Protein AF-0000000065895071 (afdb_homodimer)

Secondary structure (DSSP, 8-state):
-PPEEEETTTTEEEEBPSS-SSSHHHHHHHHHH-BHHHHHHHHHHHHHHHHHHT--TTSHHHHHHHHHHHHHHHS-SS---S--------/-PPEEEETTTTEEEEBPSS-SSSHHHHHHHHHH-BHHHHHHHHHHHHHHHHHHT--TTSHHHHHHHHHHHHHHHS-SS--S--S------

Solvent-accessible surface area (backbone atoms only — not comparable to full-atom values): 10343 Å² total; per-residue (Å²): 128,86,52,71,16,64,10,42,50,75,71,40,79,32,52,27,43,93,56,52,81,27,82,63,70,64,13,47,48,44,33,58,30,33,15,39,67,59,50,54,52,43,51,55,50,50,53,48,51,36,61,77,66,61,51,48,84,86,16,66,70,48,42,51,52,50,51,53,52,48,53,60,69,50,46,31,63,76,66,78,85,83,90,72,79,77,67,78,82,128,127,86,51,71,16,62,9,42,50,75,72,40,79,32,53,27,42,94,56,54,79,27,83,63,71,64,14,46,48,43,35,60,30,32,16,39,65,60,52,52,51,45,52,54,49,50,51,48,51,36,61,76,65,62,49,49,84,86,17,66,68,46,43,51,53,50,52,53,52,48,53,62,68,49,50,32,64,78,72,80,84,88,75,85,78,71,68,73,80,125

Foldseek 3Di:
DFDWACFQQVRDIAGFDPAQPDDDDVSVCCRHHHHPVLVVVLVVVLVVVCVVVVADCVDPVSVVVSVVVSCVSRRNPVNPDPPPDPDDDD/DFDWACFQQVRDIAGFDPAQPDDDDVSVVCRHHHHPVLVVVLVVVLVVVCVVVVADCVDPVSVVVSVVVSCVSRRNPVNPDPPPDPDPPD

InterPro domains:
  IPR007457 Fe(II) trafficking protein YggX [MF_00686] (1-88)
  IPR007457 Fe(II) trafficking protein YggX [NF003817] (1-89)
  IPR007457 Fe(II) trafficking protein YggX [PF04362] (1-88)
  IPR007457 Fe(II) trafficking protein YggX [PIRSF029827] (1-89)
  IPR007457 Fe(II) trafficking protein YggX [PTHR36965] (1-89)
  IPR036766 Fe(II) trafficking protein YggX superfamily [G3DSA:1.10.3880.10] (1-90)
  IPR036766 Fe(II) trafficking protein YggX superfamily [SSF111148] (1-89)

Sequence (180 aa):
MSRTVNCRKFKQELEGLDFPPMPGAKGQDIFENVSKKAWQEWLSHQTMLINEKHLNMMDLTDRTYLNQQMDKFLSGEEYDQAEGYVAPEKMSRTVNCRKFKQELEGLDFPPMPGAKGQDIFENVSKKAWQEWLSHQTMLINEKHLNMMDLTDRTYLNQQMDKFLSGEEYDQAEGYVAPEK

Radius of gyration: 20.36 Å; Cα contacts (8 Å, |Δi|>4): 232; chains: 2; bounding box: 40×59×48 Å

Structure (mmCIF, N/CA/C/O backbone):
data_AF-0000000065895071-model_v1
#
loop_
_entity.id
_entity.type
_entity.pdbx_description
1 polymer 'Probable Fe(2+)-trafficking protein'
#
loop_
_atom_site.group_PDB
_atom_site.id
_atom_site.type_symbol
_atom_site.label_atom_id
_atom_site.label_alt_id
_atom_site.label_comp_id
_atom_site.label_asym_id
_atom_site.label_entity_id
_atom_site.label_seq_id
_atom_site.pdbx_PDB_ins_code
_atom_site.Cartn_x
_atom_site.Cartn_y
_atom_site.Cartn_z
_atom_site.occupancy
_atom_site.B_iso_or_equiv
_atom_site.auth_seq_id
_atom_site.auth_comp_id
_atom_site.auth_asym_id
_atom_site.auth_atom_id
_atom_site.pdbx_PDB_model_num
ATOM 1 N N . MET A 1 1 ? -3.027 -20.844 -25.062 1 61.88 1 MET A N 1
ATOM 2 C CA . MET A 1 1 ? -3.631 -21.562 -23.938 1 61.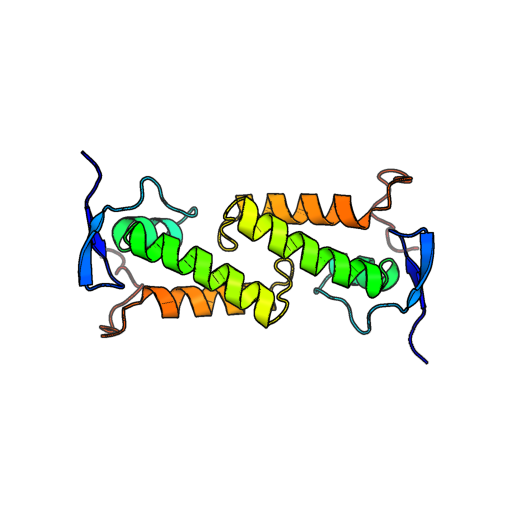88 1 MET A CA 1
ATOM 3 C C . MET A 1 1 ? -3.176 -20.984 -22.609 1 61.88 1 MET A C 1
ATOM 5 O O . MET A 1 1 ? -2.107 -20.375 -22.516 1 61.88 1 MET A O 1
ATOM 9 N N . SER A 1 2 ? -4.117 -20.609 -21.625 1 77.81 2 SER A N 1
ATOM 10 C CA . SER A 1 2 ? -3.672 -20.031 -20.375 1 77.81 2 SER A CA 1
ATOM 11 C C . SER A 1 2 ? -2.627 -20.906 -19.688 1 77.81 2 SER A C 1
ATOM 13 O O . SER A 1 2 ? -2.734 -22.141 -19.719 1 77.81 2 SER A O 1
ATOM 15 N N . ARG A 1 3 ? -1.576 -20.281 -19.344 1 92.44 3 ARG A N 1
ATOM 16 C CA . ARG A 1 3 ? -0.489 -20.984 -18.672 1 92.44 3 ARG A CA 1
ATOM 17 C C . ARG A 1 3 ? -0.929 -21.516 -17.312 1 92.44 3 ARG A C 1
ATOM 19 O O . ARG A 1 3 ? -1.668 -20.844 -16.594 1 92.44 3 ARG A O 1
ATOM 26 N N . THR A 1 4 ? -0.554 -22.875 -17.078 1 96.94 4 THR A N 1
ATOM 27 C CA . THR A 1 4 ? -0.854 -23.438 -15.766 1 96.94 4 THR A CA 1
ATOM 28 C C . THR A 1 4 ? 0.395 -23.469 -14.891 1 96.94 4 THR A C 1
ATOM 30 O O . THR A 1 4 ? 1.518 -23.453 -15.398 1 96.94 4 THR A O 1
ATOM 33 N N . VAL A 1 5 ? 0.113 -23.375 -13.594 1 97 5 VAL A N 1
ATOM 34 C CA . VAL A 1 5 ? 1.221 -23.422 -12.641 1 97 5 VAL A CA 1
ATOM 35 C C . VAL A 1 5 ? 0.859 -24.328 -11.469 1 97 5 VAL A C 1
ATOM 37 O O . VAL A 1 5 ? -0.318 -24.484 -11.133 1 97 5 VAL A O 1
ATOM 40 N N . ASN A 1 6 ? 1.911 -25.047 -11.016 1 96.5 6 ASN A N 1
ATOM 41 C CA . ASN A 1 6 ? 1.729 -25.688 -9.719 1 96.5 6 ASN A CA 1
ATOM 42 C C . ASN A 1 6 ? 1.706 -24.672 -8.578 1 96.5 6 ASN A C 1
ATOM 44 O O . ASN A 1 6 ? 2.758 -24.281 -8.07 1 96.5 6 ASN A O 1
ATOM 48 N N . CYS A 1 7 ? 0.584 -24.312 -8.109 1 97.31 7 CYS A N 1
ATOM 49 C CA . CYS A 1 7 ? 0.395 -23.219 -7.176 1 97.31 7 CYS A CA 1
ATOM 50 C C . CYS A 1 7 ? 0.91 -23.578 -5.789 1 97.31 7 CYS A C 1
ATOM 52 O O . CYS A 1 7 ? 0.417 -24.531 -5.168 1 97.31 7 CYS A O 1
ATOM 54 N N . ARG A 1 8 ? 1.751 -22.781 -5.371 1 95.06 8 ARG A N 1
ATOM 55 C CA . ARG A 1 8 ? 2.387 -23 -4.078 1 95.06 8 ARG A CA 1
ATOM 56 C C . ARG A 1 8 ? 1.361 -22.969 -2.951 1 95.06 8 ARG A C 1
ATOM 58 O O . ARG A 1 8 ? 1.418 -23.781 -2.027 1 95.06 8 ARG A O 1
ATOM 65 N N . LYS A 1 9 ? 0.451 -22.156 -3.018 1 95.56 9 LYS A N 1
ATOM 66 C CA . LYS A 1 9 ? -0.532 -21.953 -1.956 1 95.56 9 LYS A CA 1
ATOM 67 C C . LYS A 1 9 ? -1.495 -23.141 -1.874 1 95.56 9 LYS A C 1
ATOM 69 O O . LYS A 1 9 ? -1.815 -23.609 -0.781 1 95.56 9 LYS A O 1
ATOM 74 N N . PHE A 1 10 ? -1.899 -23.609 -2.961 1 96.19 10 PHE A N 1
ATOM 75 C CA . PHE A 1 10 ? -2.971 -24.594 -2.992 1 96.19 10 PHE A CA 1
ATOM 76 C C . PHE A 1 10 ? -2.416 -25.984 -3.297 1 96.19 10 PHE A C 1
ATOM 78 O O . PHE A 1 10 ? -3.137 -26.984 -3.199 1 96.19 10 PHE A O 1
ATOM 85 N N . LYS A 1 11 ? -1.214 -26.094 -3.736 1 94.75 11 LYS A N 1
ATOM 86 C CA . LYS A 1 11 ? -0.546 -27.344 -4.074 1 94.75 11 LYS A CA 1
ATOM 87 C C . LYS A 1 11 ? -1.306 -28.109 -5.164 1 94.75 11 LYS A C 1
ATOM 89 O O . LYS A 1 11 ? -1.495 -29.312 -5.074 1 94.75 11 LYS A O 1
ATOM 94 N N . GLN A 1 12 ? -1.746 -27.359 -6.082 1 95.31 12 GLN A N 1
ATOM 95 C CA . GLN A 1 12 ? -2.469 -27.891 -7.227 1 95.31 12 GLN A CA 1
ATOM 96 C C . GLN A 1 12 ? -2.158 -27.109 -8.492 1 95.31 12 GLN A C 1
ATOM 98 O O . GLN A 1 12 ? -1.773 -25.938 -8.422 1 95.31 12 GLN A O 1
ATOM 103 N N . GLU A 1 13 ? -2.354 -27.797 -9.641 1 97.06 13 GLU A N 1
ATOM 104 C CA . GLU A 1 13 ? -2.199 -27.109 -10.922 1 97.06 13 GLU A CA 1
A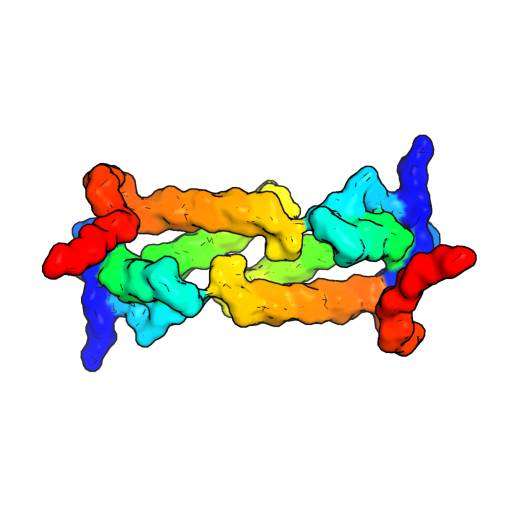TOM 105 C C . GLU A 1 13 ? -3.379 -26.188 -11.203 1 97.06 13 GLU A C 1
ATOM 107 O O . GLU A 1 13 ? -4.523 -26.641 -11.281 1 97.06 13 GLU A O 1
ATOM 112 N N . LEU A 1 14 ? -3.094 -24.969 -11.289 1 97.5 14 LEU A N 1
ATOM 113 C CA . LEU A 1 14 ? -4.113 -23.953 -11.531 1 97.5 14 LEU A CA 1
ATOM 114 C C . LEU A 1 14 ? -3.646 -22.953 -12.586 1 97.5 14 LEU A C 1
ATOM 116 O O . LEU A 1 14 ? -2.473 -22.953 -12.969 1 97.5 14 LEU A O 1
ATOM 120 N N . GLU A 1 15 ? -4.562 -22.219 -13.031 1 97.62 15 GLU A N 1
ATOM 121 C CA . GLU A 1 15 ? -4.215 -21.188 -14.008 1 97.62 15 GLU A CA 1
ATOM 122 C C . GLU A 1 15 ? -3.201 -20.203 -13.43 1 97.62 15 GLU A C 1
ATOM 124 O O . GLU A 1 15 ? -3.332 -19.766 -12.281 1 97.62 15 GLU A O 1
ATOM 129 N N . GLY A 1 16 ? -2.145 -19.953 -14.258 1 97.12 16 GLY A N 1
ATOM 130 C CA . GLY A 1 16 ? -1.117 -19 -13.836 1 97.12 16 GLY A CA 1
ATOM 131 C C . GLY A 1 16 ? -1.458 -17.562 -14.172 1 97.12 16 GLY A C 1
ATOM 132 O O . GLY A 1 16 ? -2.455 -17.297 -14.844 1 97.12 16 GLY A O 1
ATOM 133 N N . LEU A 1 17 ? -0.674 -16.672 -13.641 1 96.12 17 LEU A N 1
ATOM 134 C CA . LEU A 1 17 ? -0.799 -15.25 -13.961 1 96.12 17 LEU A CA 1
ATOM 135 C C . LEU A 1 17 ? -0.392 -14.977 -15.406 1 96.12 17 LEU A C 1
ATOM 137 O O . LEU A 1 17 ? 0.438 -15.695 -15.969 1 96.12 17 LEU A O 1
ATOM 141 N N . ASP A 1 18 ? -0.957 -13.961 -15.922 1 94.94 18 ASP A N 1
ATOM 142 C CA . ASP A 1 18 ? -0.632 -13.625 -17.312 1 94.94 18 ASP A CA 1
ATOM 143 C C . ASP A 1 18 ? 0.727 -12.938 -17.406 1 94.94 18 ASP A C 1
ATOM 145 O O . ASP A 1 18 ? 1.408 -13.039 -18.422 1 94.94 18 ASP A O 1
ATOM 149 N N . PHE A 1 19 ? 1.08 -12.234 -16.453 1 93.75 19 PHE A N 1
ATOM 150 C CA . PHE A 1 19 ? 2.354 -11.531 -16.344 1 93.75 19 PHE A CA 1
ATOM 151 C C . PHE A 1 19 ? 2.812 -11.453 -14.898 1 93.75 19 PHE A C 1
ATOM 153 O O . PHE A 1 19 ? 2.008 -11.609 -13.977 1 93.75 19 PHE A O 1
ATOM 160 N N . PRO A 1 20 ? 4.102 -11.305 -14.727 1 94.75 20 PRO A N 1
ATOM 161 C CA . PRO A 1 20 ? 4.555 -11.094 -13.352 1 94.75 20 PRO A CA 1
ATOM 162 C C . PRO A 1 20 ? 3.906 -9.875 -12.695 1 94.75 20 PRO A C 1
ATOM 164 O O . PRO A 1 20 ? 3.836 -8.805 -13.305 1 94.75 20 PRO A O 1
ATOM 167 N N . PRO A 1 21 ? 3.406 -10.062 -11.43 1 93.31 21 PRO A N 1
ATOM 168 C CA . PRO A 1 21 ? 2.678 -8.977 -10.781 1 93.31 21 PRO A CA 1
ATOM 169 C C . PRO A 1 21 ? 3.586 -7.812 -10.375 1 93.31 21 PRO A C 1
ATOM 171 O O . PRO A 1 21 ? 3.102 -6.719 -10.078 1 93.31 21 PRO A O 1
ATOM 174 N N . MET A 1 22 ? 4.867 -8.055 -10.266 1 90.75 22 MET A N 1
ATOM 175 C CA . MET A 1 22 ? 5.855 -7.012 -9.992 1 90.75 22 MET A CA 1
ATOM 176 C C . MET A 1 22 ? 7.172 -7.316 -10.711 1 90.75 22 MET A C 1
ATOM 178 O O . MET A 1 22 ? 7.441 -8.469 -11.055 1 90.75 22 MET A O 1
ATOM 182 N N . PRO A 1 23 ? 7.914 -6.27 -10.891 1 89.88 23 PRO A N 1
ATOM 183 C CA . PRO A 1 23 ? 9.211 -6.523 -11.523 1 89.88 23 PRO A CA 1
ATOM 184 C C . PRO A 1 23 ? 10.195 -7.223 -10.594 1 89.88 23 PRO A C 1
ATOM 186 O O . PRO A 1 23 ? 10.031 -7.18 -9.375 1 89.88 23 PRO A O 1
ATOM 189 N N . GLY A 1 24 ? 11.188 -7.941 -11.25 1 89 24 GLY A N 1
ATOM 190 C CA . GLY A 1 24 ? 12.273 -8.508 -10.469 1 89 24 GLY A CA 1
ATOM 191 C C . GLY A 1 24 ? 12.055 -9.969 -10.117 1 89 24 GLY A C 1
ATOM 192 O O . GLY A 1 24 ? 11.141 -10.609 -10.641 1 89 24 GLY A O 1
ATOM 193 N N . ALA A 1 25 ? 12.93 -10.43 -9.242 1 92.06 25 ALA A N 1
ATOM 194 C CA . ALA A 1 25 ? 12.969 -11.852 -8.891 1 92.06 25 ALA A CA 1
ATOM 195 C C . ALA A 1 25 ? 11.695 -12.266 -8.164 1 92.06 25 ALA A C 1
ATOM 197 O O . ALA A 1 25 ? 11.164 -13.359 -8.391 1 92.06 25 ALA A O 1
ATOM 198 N N . LYS A 1 26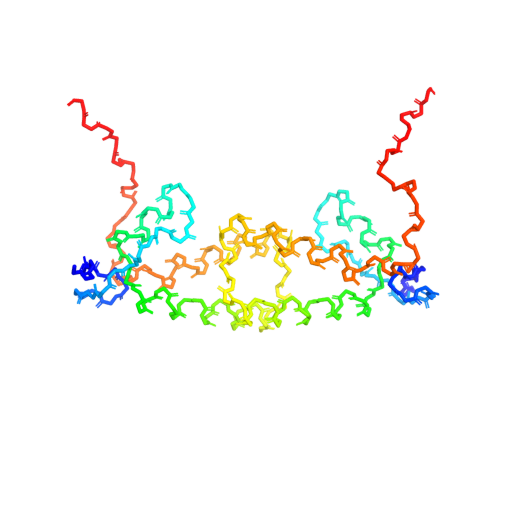 ? 11.234 -11.375 -7.367 1 91.38 26 LYS A N 1
ATOM 199 C CA . LYS A 1 26 ? 10.047 -11.695 -6.594 1 91.38 26 LYS A CA 1
ATOM 200 C C . LYS A 1 26 ? 8.82 -11.828 -7.492 1 91.38 26 LYS A C 1
ATOM 202 O O . LYS A 1 26 ? 8.039 -12.773 -7.359 1 91.38 26 LYS A O 1
ATOM 207 N N . GLY A 1 27 ? 8.641 -10.844 -8.367 1 94.81 27 GLY A N 1
ATOM 208 C CA . GLY A 1 27 ? 7.559 -10.93 -9.328 1 94.81 27 GLY A CA 1
ATOM 209 C C . GLY A 1 27 ? 7.617 -12.18 -10.188 1 94.81 27 GLY A C 1
ATOM 210 O O . GLY A 1 27 ? 6.586 -12.789 -10.477 1 94.81 27 GLY A O 1
ATOM 211 N N . GLN A 1 28 ? 8.797 -12.547 -10.57 1 95.12 28 GLN A N 1
ATOM 212 C CA . GLN A 1 28 ? 8.992 -13.758 -11.375 1 95.12 28 GLN A CA 1
ATOM 213 C C . GLN A 1 28 ? 8.633 -15.008 -10.578 1 95.12 28 GLN A C 1
ATOM 215 O O . GLN A 1 28 ? 8.016 -15.938 -11.109 1 95.12 28 GLN A O 1
ATOM 220 N N . ASP A 1 29 ? 9.008 -15.008 -9.359 1 95.38 29 ASP A N 1
ATOM 221 C CA . ASP A 1 29 ? 8.68 -16.125 -8.492 1 95.38 29 ASP A CA 1
ATOM 222 C C . ASP A 1 29 ? 7.168 -16.312 -8.367 1 95.38 29 ASP A C 1
ATOM 224 O O . ASP A 1 29 ? 6.66 -17.422 -8.469 1 95.38 29 ASP A O 1
ATOM 228 N N . ILE A 1 30 ? 6.543 -15.242 -8.172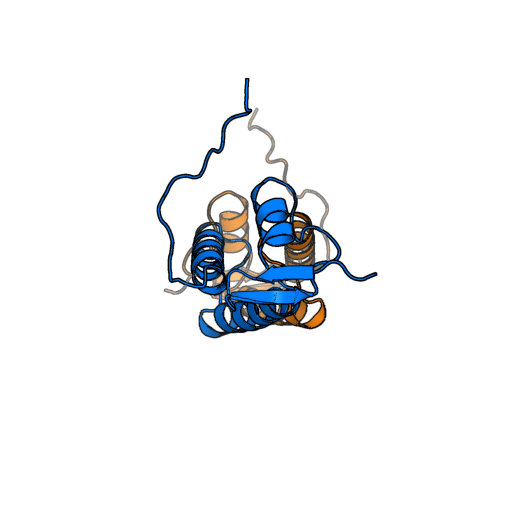 1 95.94 30 ILE A N 1
ATOM 229 C CA . ILE A 1 30 ? 5.09 -15.281 -8.047 1 95.94 30 ILE A CA 1
ATOM 230 C C . ILE A 1 30 ? 4.465 -15.742 -9.359 1 95.94 30 ILE A C 1
ATOM 232 O O . ILE A 1 30 ? 3.557 -16.578 -9.367 1 95.94 30 ILE A O 1
ATOM 236 N N . PHE A 1 31 ? 5.039 -15.281 -10.445 1 96.69 31 PHE A N 1
ATOM 237 C CA . PHE A 1 31 ? 4.562 -15.648 -11.773 1 96.69 31 PHE A CA 1
ATOM 238 C C . PHE A 1 31 ? 4.703 -17.141 -12.008 1 96.69 31 PHE A C 1
ATOM 240 O O . PHE A 1 31 ? 3.812 -17.781 -12.578 1 96.69 31 PHE A O 1
ATOM 247 N N . GLU A 1 32 ? 5.621 -17.734 -11.461 1 96.38 32 GLU A N 1
ATOM 248 C CA . GLU A 1 32 ? 5.961 -19.125 -11.75 1 96.38 32 GLU A CA 1
ATOM 249 C C . GLU A 1 32 ? 5.293 -20.062 -10.758 1 96.38 32 GLU A C 1
ATOM 251 O O . GLU A 1 32 ? 5.059 -21.234 -11.07 1 96.38 32 GLU A O 1
ATOM 256 N N . ASN A 1 33 ? 4.957 -19.516 -9.57 1 96.56 33 ASN A N 1
ATOM 257 C CA . ASN A 1 33 ? 4.613 -20.469 -8.516 1 96.56 33 ASN A CA 1
ATOM 258 C C . ASN A 1 33 ? 3.25 -20.156 -7.902 1 96.56 33 ASN A C 1
ATOM 260 O O . ASN A 1 33 ? 2.754 -20.906 -7.062 1 96.56 33 ASN A O 1
ATOM 264 N N . VAL A 1 34 ? 2.68 -19.094 -8.328 1 96.81 34 VAL A N 1
ATOM 265 C CA . VAL A 1 34 ? 1.418 -18.656 -7.734 1 96.81 34 VAL A CA 1
ATOM 266 C C . VAL A 1 34 ? 0.339 -18.578 -8.812 1 96.81 34 VAL A C 1
ATOM 268 O O . VAL A 1 34 ? 0.579 -18.047 -9.898 1 96.81 34 VAL A O 1
ATOM 271 N N . SER A 1 35 ? -0.762 -19.188 -8.484 1 97.88 35 SER A N 1
ATOM 272 C CA . SER A 1 35 ? -1.871 -19.188 -9.438 1 97.88 35 SER A CA 1
ATOM 273 C C . SER A 1 35 ? -2.604 -17.844 -9.43 1 97.88 35 SER A C 1
ATOM 275 O O . SER A 1 35 ? -2.482 -17.062 -8.477 1 97.88 35 SER A O 1
ATOM 277 N N . LYS A 1 36 ? -3.373 -17.641 -10.406 1 97.12 36 LYS A N 1
ATOM 278 C CA . LYS A 1 36 ? -4.246 -16.469 -10.5 1 97.12 36 LYS A CA 1
ATOM 279 C C . LYS A 1 36 ? -5.215 -16.406 -9.328 1 97.12 36 LYS A C 1
ATOM 281 O O . LYS A 1 36 ? -5.449 -15.336 -8.758 1 97.12 36 LYS A O 1
ATOM 286 N N . LYS A 1 37 ? -5.723 -17.516 -9.039 1 97.56 37 LYS A N 1
ATOM 287 C CA . LYS A 1 37 ? -6.66 -17.609 -7.918 1 97.56 37 LYS A CA 1
ATOM 288 C C . LYS A 1 37 ? -6 -17.172 -6.613 1 97.56 37 LYS A C 1
ATOM 290 O O . LYS A 1 37 ? -6.547 -16.344 -5.887 1 97.56 37 LYS A O 1
ATOM 295 N N . ALA A 1 38 ? -4.848 -17.703 -6.336 1 97.44 38 ALA A N 1
ATOM 296 C CA . ALA A 1 38 ? -4.125 -17.391 -5.105 1 97.44 38 ALA A CA 1
ATOM 297 C C . ALA A 1 38 ? -3.771 -15.898 -5.047 1 97.44 38 ALA A C 1
ATOM 299 O O . ALA A 1 38 ? -3.873 -15.273 -3.99 1 97.44 38 ALA A O 1
ATOM 300 N N . TRP A 1 39 ? -3.361 -15.383 -6.156 1 97.19 39 TRP A N 1
ATOM 301 C CA . TRP A 1 39 ? -2.973 -13.984 -6.215 1 97.19 39 TRP A CA 1
ATOM 302 C C . TRP A 1 39 ? -4.172 -13.078 -5.961 1 97.19 39 TRP A C 1
ATOM 304 O O . TRP A 1 39 ? -4.074 -12.094 -5.215 1 97.19 39 TRP A O 1
ATOM 314 N N . GLN A 1 40 ? -5.285 -13.398 -6.535 1 96.31 40 GLN A N 1
ATOM 315 C CA . GLN A 1 40 ? -6.5 -12.617 -6.336 1 96.31 40 GLN A CA 1
ATOM 316 C C . GLN A 1 40 ? -6.957 -12.664 -4.879 1 96.31 40 GLN A C 1
ATOM 318 O O . GLN A 1 40 ? -7.41 -11.664 -4.328 1 96.31 40 GLN A O 1
ATOM 323 N N . GLU A 1 41 ? -6.84 -13.805 -4.344 1 97 41 GLU A N 1
ATOM 324 C CA . GLU A 1 41 ? -7.184 -13.945 -2.934 1 97 41 GLU A CA 1
ATOM 325 C C . GLU A 1 41 ? -6.258 -13.109 -2.055 1 97 41 GLU A C 1
ATOM 327 O O . GLU A 1 41 ? -6.691 -12.531 -1.055 1 97 41 GLU A O 1
ATOM 332 N N . TRP A 1 42 ? -5.043 -13.078 -2.428 1 97.06 42 TRP A N 1
ATOM 333 C CA . TRP A 1 42 ? -4.098 -12.242 -1.692 1 97.06 42 TRP A CA 1
ATOM 334 C C . TRP A 1 42 ? -4.488 -10.773 -1.775 1 97.06 42 TRP A C 1
ATOM 336 O O . TRP A 1 42 ? -4.496 -10.07 -0.764 1 97.06 42 TRP A O 1
ATOM 346 N N . LEU A 1 43 ? -4.801 -10.273 -2.99 1 96.31 43 LEU A N 1
ATOM 347 C CA . LEU A 1 43 ? -5.16 -8.875 -3.152 1 96.31 43 LEU A CA 1
ATOM 348 C C . LEU A 1 43 ? -6.352 -8.508 -2.271 1 96.31 43 LEU A C 1
ATOM 350 O O . LEU A 1 43 ? -6.379 -7.441 -1.662 1 96.31 43 LEU A O 1
ATOM 354 N N . SER A 1 44 ? -7.293 -9.359 -2.191 1 96.19 44 SER A N 1
ATOM 355 C CA . SER A 1 44 ? -8.445 -9.148 -1.321 1 96.19 44 SER A CA 1
ATOM 356 C C . SER A 1 44 ? -8.031 -9.125 0.147 1 96.19 44 SER A C 1
ATOM 358 O O . SER A 1 44 ? -8.477 -8.266 0.911 1 96.19 44 SER A O 1
ATOM 360 N N . HIS A 1 45 ? -7.152 -10.07 0.502 1 97 45 HIS A N 1
ATOM 361 C CA . HIS A 1 45 ? -6.656 -10.156 1.87 1 97 45 HIS A CA 1
ATOM 362 C C . HIS A 1 45 ? -5.844 -8.922 2.242 1 97 45 HIS A C 1
ATOM 364 O O . HIS A 1 45 ? -5.965 -8.406 3.355 1 97 45 HIS A O 1
ATOM 370 N N . GLN A 1 46 ? -5.02 -8.5 1.294 1 96.88 46 GLN A N 1
ATOM 371 C CA . GLN A 1 46 ? -4.238 -7.277 1.46 1 96.88 46 GLN A CA 1
ATOM 372 C C . GLN A 1 46 ? -5.129 -6.094 1.821 1 96.88 46 GLN A C 1
ATOM 374 O O . GLN A 1 46 ? -4.844 -5.363 2.771 1 96.88 46 GLN A O 1
ATOM 379 N N . THR A 1 47 ? -6.27 -5.859 1.111 1 96.19 47 THR A N 1
ATOM 380 C CA . THR A 1 47 ? -7.207 -4.766 1.345 1 96.19 47 THR A CA 1
ATOM 381 C C . THR A 1 47 ? -7.793 -4.844 2.752 1 96.19 47 THR A C 1
ATOM 383 O O . THR A 1 47 ? -7.926 -3.826 3.432 1 96.19 47 THR A O 1
ATOM 386 N N . MET A 1 48 ? -8.062 -6.039 3.096 1 96 48 MET A N 1
ATOM 387 C CA . MET A 1 48 ? -8.594 -6.23 4.445 1 96 48 MET A CA 1
ATOM 388 C C . MET A 1 48 ? -7.566 -5.809 5.492 1 96 48 MET A C 1
ATOM 390 O O . MET A 1 48 ? -7.898 -5.098 6.441 1 96 48 MET A O 1
ATOM 394 N N . LEU A 1 49 ? -6.324 -6.191 5.383 1 97.56 49 LEU A N 1
ATOM 395 C CA . LEU A 1 49 ? -5.262 -5.844 6.32 1 97.56 49 LEU A CA 1
ATOM 396 C C . LEU A 1 49 ? -5.07 -4.332 6.387 1 97.56 49 LEU A C 1
ATOM 398 O O . LEU A 1 49 ? -4.902 -3.77 7.469 1 97.56 49 LEU A O 1
ATOM 402 N N . ILE A 1 50 ? -5.074 -3.7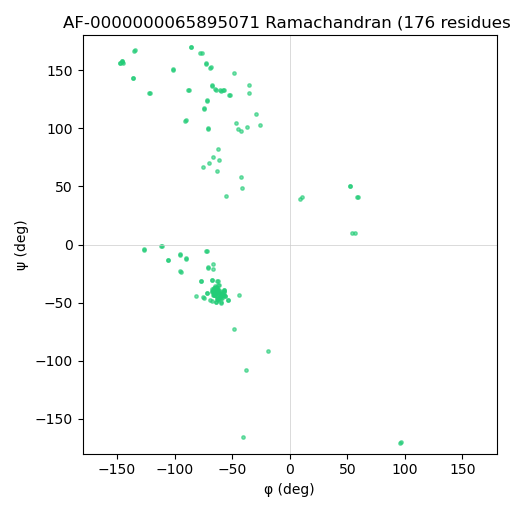15 5.227 1 96.75 50 ILE A N 1
ATOM 403 C CA . ILE A 1 50 ? -4.852 -2.277 5.121 1 96.75 50 ILE A CA 1
ATOM 404 C C . ILE A 1 50 ? -5.969 -1.527 5.844 1 96.75 50 ILE A C 1
ATOM 406 O O . ILE A 1 50 ? -5.711 -0.566 6.574 1 96.75 50 ILE A O 1
ATOM 410 N N . ASN A 1 51 ? -7.207 -2.012 5.723 1 93.25 51 ASN A N 1
ATOM 411 C CA . ASN A 1 51 ? -8.367 -1.386 6.352 1 93.25 51 ASN A CA 1
ATOM 412 C C . ASN A 1 51 ? -8.398 -1.66 7.852 1 93.25 51 ASN A C 1
ATOM 414 O O . ASN A 1 51 ? -8.547 -0.735 8.656 1 93.25 51 ASN A O 1
ATOM 418 N N . GLU A 1 52 ? -8.172 -2.846 8.234 1 94.75 52 GLU A N 1
ATOM 419 C CA . GLU A 1 52 ? -8.273 -3.258 9.625 1 94.75 52 GLU A CA 1
ATOM 420 C C . GLU A 1 52 ? -7.18 -2.611 10.477 1 94.75 52 GLU A C 1
ATOM 422 O O . GLU A 1 52 ? -7.41 -2.252 11.633 1 94.75 52 GLU A O 1
ATOM 427 N N . LYS A 1 53 ? -6.07 -2.338 9.961 1 95.12 53 LYS A N 1
ATOM 428 C CA . LYS A 1 53 ? -4.934 -1.808 10.711 1 95.12 53 LYS A CA 1
ATOM 429 C C . LYS A 1 53 ? -4.645 -0.362 10.32 1 95.12 53 LYS A C 1
ATOM 431 O O . LYS A 1 53 ? -3.721 0.258 10.852 1 95.12 53 LYS A O 1
ATOM 436 N N . HIS A 1 54 ? -5.41 0.152 9.391 1 91.31 54 HIS A N 1
ATOM 437 C CA . HIS A 1 54 ? -5.246 1.503 8.867 1 91.31 54 HIS A CA 1
ATOM 438 C C . HIS A 1 54 ? -3.811 1.745 8.414 1 91.31 54 HIS A C 1
ATOM 440 O O . HIS A 1 54 ? -3.195 2.746 8.789 1 91.31 54 HIS A O 1
ATOM 446 N N . LEU A 1 55 ? -3.346 0.843 7.633 1 95.69 55 LEU A N 1
ATOM 447 C CA . LEU A 1 55 ? -1.959 0.913 7.184 1 95.69 55 LEU A CA 1
ATOM 448 C C . LEU A 1 55 ? -1.745 2.111 6.266 1 95.69 55 LEU A C 1
ATOM 450 O O . LEU A 1 55 ? -2.605 2.43 5.441 1 95.69 55 LEU A O 1
ATOM 454 N N . ASN A 1 56 ? -0.616 2.77 6.535 1 94.12 56 ASN A N 1
ATOM 455 C CA . ASN A 1 56 ? -0.122 3.805 5.633 1 94.12 56 ASN A CA 1
ATOM 456 C C . ASN A 1 56 ? 0.818 3.227 4.578 1 94.12 56 ASN A C 1
ATOM 458 O O . ASN A 1 56 ? 1.961 2.879 4.883 1 94.12 56 ASN A O 1
ATOM 462 N N . MET A 1 57 ? 0.339 3.139 3.342 1 95 57 MET A N 1
ATOM 463 C CA . MET A 1 57 ? 1.084 2.463 2.285 1 95 57 MET A CA 1
ATOM 464 C C . MET A 1 57 ? 2.283 3.297 1.845 1 95 57 MET A C 1
ATOM 466 O O . MET A 1 57 ? 3.137 2.818 1.096 1 95 57 MET A O 1
ATOM 470 N N . MET A 1 58 ? 2.447 4.539 2.355 1 90.44 58 MET A N 1
ATOM 471 C CA . MET A 1 58 ? 3.623 5.363 2.09 1 90.44 58 MET A CA 1
ATOM 472 C C . MET A 1 58 ? 4.703 5.121 3.139 1 90.44 58 MET A C 1
ATOM 474 O O . MET A 1 58 ? 5.848 5.547 2.965 1 90.44 58 MET A O 1
ATOM 478 N N . ASP A 1 59 ? 4.328 4.477 4.16 1 91.94 59 ASP A N 1
ATOM 479 C CA . ASP A 1 59 ? 5.238 4.188 5.266 1 91.94 59 ASP A CA 1
ATOM 480 C C . ASP A 1 59 ? 5.996 2.885 5.023 1 91.94 59 ASP A C 1
ATOM 482 O O . ASP A 1 59 ? 5.395 1.858 4.703 1 91.94 59 ASP A O 1
ATOM 486 N N . LEU A 1 60 ? 7.273 2.957 5.234 1 90.19 60 LEU A N 1
ATOM 487 C CA . LEU A 1 60 ? 8.141 1.812 4.973 1 90.19 60 LEU A CA 1
ATOM 488 C C . LEU A 1 60 ? 7.824 0.666 5.93 1 90.19 60 LEU A C 1
ATOM 490 O O . LEU A 1 60 ? 7.852 -0.502 5.535 1 90.19 60 LEU A O 1
ATOM 494 N N . THR A 1 61 ? 7.621 0.945 7.164 1 93.56 61 THR A N 1
ATOM 495 C CA . THR A 1 61 ? 7.324 -0.08 8.164 1 93.56 61 THR A CA 1
ATOM 496 C C . THR A 1 61 ? 6.055 -0.841 7.793 1 93.56 61 THR A C 1
ATOM 498 O O . THR A 1 61 ? 6.027 -2.072 7.84 1 93.56 61 THR A O 1
ATOM 501 N N . ASP A 1 62 ? 5.039 -0.13 7.422 1 95.56 62 ASP A N 1
ATOM 502 C CA . ASP A 1 62 ? 3.773 -0.745 7.027 1 95.56 62 ASP A CA 1
ATOM 503 C C . ASP A 1 62 ? 3.945 -1.592 5.77 1 95.56 62 ASP A C 1
ATOM 505 O O . ASP A 1 62 ? 3.383 -2.686 5.668 1 95.56 62 ASP A O 1
ATOM 509 N N . ARG A 1 63 ? 4.77 -1.13 4.867 1 94.5 63 ARG A N 1
ATOM 510 C CA . ARG A 1 63 ? 5.023 -1.881 3.643 1 94.5 63 ARG A CA 1
ATOM 511 C C . ARG A 1 63 ? 5.777 -3.172 3.938 1 94.5 63 ARG A C 1
ATOM 513 O O . ARG A 1 63 ? 5.504 -4.211 3.33 1 94.5 63 ARG A O 1
ATOM 520 N N . THR A 1 64 ? 6.734 -3.062 4.84 1 95.56 64 THR A N 1
ATOM 521 C CA . THR A 1 64 ? 7.477 -4.246 5.25 1 95.56 64 THR A CA 1
ATOM 522 C C . THR A 1 64 ? 6.551 -5.277 5.891 1 95.56 64 THR A C 1
ATOM 524 O O . THR A 1 64 ? 6.625 -6.465 5.574 1 95.56 64 THR A O 1
ATOM 527 N N . TYR A 1 65 ? 5.699 -4.773 6.77 1 97.19 65 TYR A N 1
ATOM 528 C CA . TYR A 1 65 ? 4.703 -5.633 7.395 1 97.19 65 TYR A CA 1
ATOM 529 C C . TYR A 1 65 ? 3.846 -6.328 6.344 1 97.19 65 TYR A C 1
ATOM 531 O O . TYR A 1 65 ? 3.66 -7.547 6.391 1 97.19 65 TYR A O 1
ATOM 539 N N . LEU A 1 66 ? 3.404 -5.574 5.316 1 96.88 66 LEU A N 1
ATOM 540 C CA . LEU A 1 66 ? 2.537 -6.113 4.277 1 96.88 66 LEU A CA 1
ATOM 541 C C . LEU A 1 66 ? 3.275 -7.156 3.439 1 96.88 66 LEU A C 1
ATOM 543 O O . LEU A 1 66 ? 2.699 -8.18 3.064 1 96.88 66 LEU A O 1
ATOM 547 N N . ASN A 1 67 ? 4.504 -6.922 3.162 1 95.06 67 ASN A N 1
ATOM 548 C CA . ASN A 1 67 ? 5.324 -7.879 2.426 1 95.06 67 ASN A CA 1
ATOM 549 C C . ASN A 1 67 ? 5.449 -9.203 3.172 1 95.06 67 ASN A C 1
ATOM 551 O O . ASN A 1 67 ? 5.348 -10.273 2.568 1 95.06 67 ASN A O 1
ATOM 555 N N . GLN A 1 68 ? 5.637 -9.109 4.461 1 96.25 68 GLN A N 1
ATOM 556 C CA . GLN A 1 68 ? 5.742 -10.312 5.281 1 96.25 68 GLN A CA 1
ATOM 557 C C . GLN A 1 68 ? 4.43 -11.094 5.285 1 96.25 68 GLN A C 1
ATOM 559 O O . GLN A 1 68 ? 4.434 -12.328 5.219 1 96.25 68 GLN A O 1
ATOM 564 N N . GLN A 1 69 ? 3.352 -10.344 5.418 1 96.94 69 GLN A N 1
ATOM 565 C CA . GLN A 1 69 ? 2.041 -10.984 5.379 1 96.94 69 GLN A CA 1
ATOM 566 C C . GLN A 1 69 ? 1.799 -11.664 4.035 1 96.94 69 GLN A C 1
ATOM 568 O O . GLN A 1 69 ? 1.229 -12.758 3.982 1 96.94 69 GLN A O 1
ATOM 573 N N . MET A 1 70 ? 2.283 -11.109 2.916 1 96.56 70 MET A N 1
ATOM 574 C CA . MET A 1 70 ? 2.137 -11.688 1.585 1 96.56 70 MET A CA 1
ATOM 575 C C . MET A 1 70 ? 2.875 -13.023 1.489 1 96.56 70 MET A C 1
ATOM 577 O O . MET A 1 70 ? 2.316 -14.016 1.018 1 96.56 70 MET A O 1
ATOM 581 N N . ASP A 1 71 ? 4.121 -13 1.923 1 94.56 71 ASP A N 1
ATOM 582 C CA . ASP A 1 71 ? 4.941 -14.211 1.877 1 94.56 71 ASP A CA 1
ATOM 583 C C . ASP A 1 71 ? 4.285 -15.352 2.65 1 94.56 71 ASP A C 1
ATOM 585 O O . ASP A 1 71 ? 4.246 -16.484 2.176 1 94.56 71 ASP A O 1
ATOM 589 N N . LYS A 1 72 ? 3.777 -14.992 3.797 1 94.94 72 LYS A N 1
ATOM 590 C CA . LYS A 1 72 ? 3.117 -16 4.621 1 94.94 72 LYS A CA 1
ATOM 591 C C . LYS A 1 72 ? 1.844 -16.5 3.951 1 94.94 72 LYS A C 1
ATOM 593 O O . LYS A 1 72 ? 1.597 -17.719 3.91 1 94.94 72 LYS A O 1
ATOM 598 N N . PHE A 1 73 ? 1.053 -15.648 3.406 1 96.94 73 PHE A N 1
ATOM 599 C CA . PHE A 1 73 ? -0.235 -15.969 2.801 1 96.94 73 PHE A CA 1
ATOM 600 C C . PHE A 1 73 ? -0.052 -16.875 1.593 1 96.94 73 PHE A C 1
ATOM 602 O O . PHE A 1 73 ? -0.833 -17.812 1.387 1 96.94 73 PHE A O 1
ATOM 609 N N . LEU A 1 74 ? 1.052 -16.656 0.766 1 96.38 74 LEU A N 1
ATOM 610 C CA . LEU A 1 74 ? 1.239 -17.359 -0.499 1 96.38 74 LEU A CA 1
ATOM 611 C C . LEU A 1 74 ? 2.127 -18.578 -0.313 1 96.38 74 LEU A C 1
ATOM 613 O O . LEU A 1 74 ? 2.346 -19.344 -1.259 1 96.38 74 LEU A O 1
ATOM 617 N N . SER A 1 75 ? 2.723 -18.766 0.792 1 91.69 75 SER A N 1
ATOM 618 C CA . SER A 1 75 ? 3.713 -19.812 1.023 1 91.69 75 SER A CA 1
ATOM 619 C C . SER A 1 75 ? 3.082 -21.203 0.95 1 91.69 75 SER A C 1
ATOM 621 O O . SER A 1 75 ? 3.752 -22.172 0.609 1 91.69 75 SER A O 1
ATOM 623 N N . GLY A 1 76 ? 1.883 -21.391 1.03 1 80.5 76 GLY A N 1
ATOM 624 C CA . GLY A 1 76 ? 1.321 -22.734 1.149 1 80.5 76 GLY A CA 1
ATOM 625 C C . GLY A 1 76 ? 1.915 -23.531 2.297 1 80.5 76 GLY A C 1
ATOM 626 O O . GLY A 1 76 ? 1.669 -24.734 2.418 1 80.5 76 GLY A O 1
ATOM 627 N N . GLU A 1 77 ? 2.574 -23.141 3.09 1 64.19 77 GLU A N 1
ATOM 628 C CA . GLU A 1 77 ? 3.33 -23.734 4.188 1 64.19 77 GLU A CA 1
ATOM 629 C C . GLU A 1 77 ? 3.336 -25.266 4.09 1 64.19 77 GLU A C 1
ATOM 631 O O . GLU A 1 77 ? 2.277 -25.891 4.094 1 64.19 77 GLU A O 1
ATOM 636 N N . GLU A 1 78 ? 3.402 -26.375 3.346 1 47.62 78 GLU A N 1
ATOM 637 C CA . GLU A 1 78 ? 4.445 -27.203 3.938 1 47.62 78 GLU A CA 1
ATOM 638 C C . GLU A 1 78 ? 5.809 -26.516 3.859 1 47.62 78 GLU A C 1
ATOM 640 O O . GLU A 1 78 ? 6.305 -26.25 2.766 1 47.62 78 GLU A O 1
ATOM 645 N N . TYR A 1 79 ? 6.383 -25.312 4.41 1 45.72 79 TYR A N 1
ATOM 646 C CA . TYR A 1 79 ? 7.426 -24.5 3.801 1 45.72 79 TYR A CA 1
ATOM 647 C C . TYR A 1 79 ? 8.523 -25.375 3.201 1 45.72 79 TYR A C 1
ATOM 649 O O . TYR A 1 79 ? 9.289 -26 3.932 1 45.72 79 TYR A O 1
ATOM 657 N N . ASP A 1 80 ? 8.695 -26.312 2.334 1 38.31 80 ASP A N 1
ATOM 658 C CA . ASP A 1 80 ? 10.086 -26.703 2.139 1 38.31 80 ASP A CA 1
ATOM 659 C C . ASP A 1 80 ? 11.023 -25.5 2.248 1 38.31 80 ASP A C 1
ATOM 661 O O . ASP A 1 80 ? 10.625 -24.375 1.945 1 38.31 80 ASP A O 1
ATOM 665 N N . GLN A 1 81 ? 12.375 -25.609 3.043 1 36.19 81 GLN A N 1
ATOM 666 C CA . GLN A 1 81 ? 13.344 -24.734 3.68 1 36.19 81 GLN A CA 1
ATOM 667 C C . GLN A 1 81 ? 13.586 -23.484 2.84 1 36.19 81 GLN A C 1
ATOM 669 O O . GLN A 1 81 ? 13.227 -23.438 1.66 1 36.19 81 GLN A O 1
ATOM 674 N N . ALA A 1 82 ? 14.875 -22.562 3.197 1 37.47 82 ALA A N 1
ATOM 675 C CA . ALA A 1 82 ? 15.859 -21.5 3.006 1 37.47 82 ALA A CA 1
ATOM 676 C C . ALA A 1 82 ? 16.359 -21.469 1.564 1 37.47 82 ALA A C 1
ATOM 678 O O . ALA A 1 82 ? 17.141 -20.594 1.195 1 37.47 82 ALA A O 1
ATOM 679 N N . GLU A 1 83 ? 16.719 -22.703 0.805 1 38.31 83 GLU A N 1
ATOM 680 C CA . GLU A 1 83 ? 17.703 -22.438 -0.233 1 38.31 83 GLU A CA 1
ATOM 681 C C . GLU A 1 83 ? 17.141 -21.547 -1.328 1 38.31 83 GLU A C 1
ATOM 683 O O . GLU A 1 83 ? 16.203 -21.938 -2.031 1 38.31 83 GLU A O 1
ATOM 688 N N . GLY A 1 84 ? 16.938 -20.25 -1.231 1 39.97 84 GLY A N 1
ATOM 689 C CA . GLY A 1 84 ? 16.906 -19.078 -2.094 1 39.97 84 GLY A CA 1
ATOM 690 C C . GLY A 1 84 ? 17.609 -19.297 -3.42 1 39.97 84 GLY A C 1
ATOM 691 O O . GLY A 1 84 ? 17.031 -19.078 -4.484 1 39.97 84 GLY A O 1
ATOM 692 N N . TYR A 1 85 ? 18.969 -18.938 -3.441 1 41.22 85 TYR A N 1
ATOM 693 C CA . TYR A 1 85 ? 19.812 -18.516 -4.547 1 41.22 85 TYR A CA 1
ATOM 694 C C . TYR A 1 85 ? 20.094 -19.688 -5.496 1 41.22 85 TYR A C 1
ATOM 696 O O . TYR A 1 85 ? 20.781 -20.641 -5.129 1 41.22 85 TYR A O 1
ATOM 704 N N . VAL A 1 86 ? 19.328 -20.078 -6.098 1 39.03 86 VAL A N 1
ATOM 705 C CA . VAL A 1 86 ? 19.797 -20.984 -7.137 1 39.03 86 VAL A CA 1
ATOM 706 C C . VAL A 1 86 ? 20.719 -20.234 -8.102 1 39.03 86 VAL A C 1
ATOM 708 O O . VAL A 1 86 ? 20.281 -19.328 -8.797 1 39.03 86 VAL A O 1
ATOM 711 N N . ALA A 1 87 ? 22.109 -20.062 -7.734 1 37.31 87 ALA A N 1
ATOM 712 C CA . ALA A 1 87 ? 23.156 -19.5 -8.586 1 37.31 87 ALA A CA 1
ATOM 713 C C . ALA A 1 87 ? 23.125 -20.141 -9.977 1 37.31 87 ALA A C 1
ATOM 715 O O . ALA A 1 87 ? 22.75 -21.297 -10.133 1 37.31 87 ALA A O 1
ATOM 716 N N . PRO A 1 88 ? 23.484 -19.328 -10.867 1 40 88 PRO A N 1
ATOM 717 C CA . PRO A 1 88 ? 23.656 -19.719 -12.273 1 40 88 PRO A CA 1
ATOM 718 C C . PRO A 1 88 ? 24.453 -21.016 -12.445 1 40 88 PRO A C 1
ATOM 720 O O . PRO A 1 88 ? 25.281 -21.344 -11.594 1 40 88 PRO A O 1
ATOM 723 N N . GLU A 1 89 ? 23.797 -22.141 -12.758 1 33.75 89 GLU A N 1
ATOM 724 C CA . GLU A 1 89 ? 24.578 -23.219 -13.336 1 33.75 89 GLU A CA 1
ATOM 725 C C . GLU A 1 89 ? 25.766 -22.672 -14.125 1 33.75 89 GLU A C 1
ATOM 727 O O . GLU A 1 89 ? 25.609 -21.734 -14.93 1 33.75 89 GLU A O 1
ATOM 732 N N . LYS A 1 90 ? 27.047 -22.891 -13.664 1 32.84 90 LYS A N 1
ATOM 733 C CA . LYS A 1 90 ? 28.234 -22.797 -14.523 1 32.84 90 LYS A CA 1
ATOM 734 C C . LYS A 1 90 ? 28.016 -23.562 -15.828 1 32.84 90 LYS A C 1
ATOM 736 O O . LYS A 1 90 ? 27.406 -24.625 -15.844 1 32.84 90 LYS A O 1
ATOM 741 N N . MET B 1 1 ? -0.8 19.922 25.375 1 61.62 1 MET B N 1
ATOM 742 C CA . MET B 1 1 ? -1.889 20.406 24.547 1 61.62 1 MET B CA 1
ATOM 743 C C . MET B 1 1 ? -1.741 19.922 23.109 1 61.62 1 MET B C 1
ATOM 745 O O . MET B 1 1 ? -0.634 19.609 22.672 1 61.62 1 MET B O 1
ATOM 749 N N . SER B 1 2 ? -2.805 19.25 22.469 1 77.81 2 SER B N 1
ATOM 750 C CA . SER B 1 2 ? -2.643 18.75 21.094 1 77.81 2 SER B CA 1
ATOM 751 C C . SER B 1 2 ? -2.143 19.859 20.172 1 77.81 2 SER B C 1
ATOM 753 O O . SER B 1 2 ? -2.564 21 20.281 1 77.81 2 SER B O 1
ATOM 755 N N . ARG B 1 3 ? -1.119 19.531 19.484 1 92.56 3 ARG B N 1
ATOM 756 C CA . ARG B 1 3 ? -0.532 20.484 18.547 1 92.56 3 ARG B CA 1
ATOM 757 C C . ARG B 1 3 ? -1.499 20.797 17.406 1 92.56 3 ARG B C 1
ATOM 759 O O . ARG B 1 3 ? -2.201 19.906 16.922 1 92.56 3 ARG B O 1
ATOM 766 N N . THR B 1 4 ? -1.616 22.203 17.109 1 97 4 THR B N 1
ATOM 767 C CA . THR B 1 4 ? -2.451 22.609 15.984 1 97 4 THR B CA 1
ATOM 768 C C . THR B 1 4 ? -1.592 22.938 14.766 1 97 4 THR B C 1
ATOM 770 O O . THR B 1 4 ? -0.407 23.25 14.906 1 97 4 THR B O 1
ATOM 773 N N . VAL B 1 5 ? -2.223 22.703 13.625 1 97 5 VAL B N 1
ATOM 774 C CA . VAL B 1 5 ? -1.521 23.016 12.391 1 97 5 VAL B CA 1
ATOM 775 C C . VAL B 1 5 ? -2.465 23.734 11.422 1 97 5 VAL B C 1
ATOM 777 O O . VAL B 1 5 ? -3.682 23.531 11.477 1 97 5 VAL B O 1
ATOM 780 N N . ASN B 1 6 ? -1.854 24.703 10.695 1 96.5 6 ASN B N 1
ATOM 781 C CA . ASN B 1 6 ? -2.602 25.203 9.547 1 96.5 6 ASN B CA 1
ATOM 782 C C . ASN B 1 6 ? -2.684 24.172 8.43 1 96.5 6 ASN B C 1
ATOM 784 O O . ASN B 1 6 ? -1.773 24.062 7.605 1 96.5 6 ASN B O 1
ATOM 788 N N . CYS B 1 7 ? -3.754 23.484 8.312 1 97.31 7 CYS B N 1
ATOM 789 C CA . CYS B 1 7 ? -3.904 22.344 7.434 1 97.31 7 CYS B CA 1
ATOM 790 C C . CYS B 1 7 ? -3.963 22.766 5.973 1 97.31 7 CYS B C 1
ATOM 792 O O . CYS B 1 7 ? -4.863 23.516 5.582 1 97.31 7 CYS B O 1
ATOM 794 N N . ARG B 1 8 ? -3.098 22.203 5.289 1 95.06 8 ARG B N 1
ATOM 795 C CA . ARG B 1 8 ? -2.982 22.547 3.873 1 95.06 8 ARG B CA 1
ATOM 796 C C . ARG B 1 8 ? -4.254 22.172 3.115 1 95.06 8 ARG B C 1
ATOM 798 O O . ARG B 1 8 ? -4.715 22.938 2.258 1 95.06 8 ARG B O 1
ATOM 805 N N . LYS B 1 9 ? -4.832 21.156 3.422 1 95.5 9 LYS B N 1
ATOM 806 C CA . LYS B 1 9 ? -5.996 20.641 2.709 1 95.5 9 LYS B CA 1
ATOM 807 C C . LYS B 1 9 ? -7.227 21.5 2.98 1 95.5 9 LYS B C 1
ATOM 809 O O . LYS B 1 9 ? -7.988 21.812 2.061 1 95.5 9 LYS B O 1
ATOM 814 N N . PHE B 1 10 ? -7.387 21.891 4.168 1 96.12 10 PHE B N 1
ATOM 815 C CA . PHE B 1 10 ? -8.625 22.547 4.574 1 96.12 10 PHE B CA 1
ATOM 816 C C . PHE B 1 10 ? -8.414 24.031 4.754 1 96.12 10 PHE B C 1
ATOM 818 O O . PHE B 1 10 ? -9.383 24.797 4.93 1 96.12 10 PHE B O 1
ATOM 825 N N . LYS B 1 11 ? -7.227 24.5 4.797 1 94.69 11 LYS B N 1
ATOM 826 C CA . LYS B 1 11 ? -6.867 25.906 4.965 1 94.69 11 LYS B CA 1
ATOM 827 C C . LYS B 1 11 ? -7.43 26.469 6.266 1 94.69 11 LYS B C 1
ATOM 829 O O . LYS B 1 11 ? -7.961 27.578 6.293 1 94.69 11 LYS B O 1
ATOM 834 N N . GLN B 1 12 ? -7.336 25.672 7.25 1 95.31 12 GLN B N 1
ATOM 835 C CA . GLN B 1 12 ? -7.793 26.047 8.586 1 95.31 12 GLN B CA 1
ATOM 836 C C . GLN B 1 12 ? -6.902 25.422 9.664 1 95.31 12 GLN B C 1
ATOM 838 O O . GLN B 1 12 ? -6.25 24.406 9.43 1 95.31 12 GLN B O 1
ATOM 843 N N . GLU B 1 13 ? -6.926 26.078 10.836 1 97.06 13 GLU B N 1
ATOM 844 C CA . GLU B 1 13 ? -6.203 25.531 11.984 1 97.06 13 GLU B CA 1
ATOM 845 C C . GLU B 1 13 ? -6.93 24.328 12.57 1 97.06 13 GLU B C 1
ATOM 847 O O . GLU B 1 13 ? -8.07 24.438 13.016 1 97.06 13 GLU B O 1
ATOM 852 N N . LEU B 1 14 ? -6.293 23.234 12.5 1 97.5 14 LEU B N 1
ATOM 853 C CA . LEU B 1 14 ? -6.863 21.984 13 1 97.5 14 LEU B CA 1
ATOM 854 C C . LEU B 1 14 ? -5.84 21.219 13.82 1 97.5 14 LEU B C 1
ATOM 856 O O . LEU B 1 14 ? -4.652 21.547 13.82 1 97.5 14 LEU B O 1
ATOM 860 N N . GLU B 1 15 ? -6.34 20.266 14.477 1 97.62 15 GLU B N 1
ATOM 861 C CA . GLU B 1 15 ? -5.438 19.422 15.258 1 97.62 15 GLU B CA 1
ATOM 862 C C . GLU B 1 15 ? -4.414 18.734 14.359 1 97.62 15 GLU B C 1
ATOM 864 O O . GLU B 1 15 ? -4.762 18.234 13.289 1 97.62 15 GLU B O 1
ATOM 869 N N . GLY B 1 16 ? -3.133 18.812 14.805 1 97.12 16 GLY B N 1
ATOM 870 C CA . GLY B 1 16 ? -2.062 18.188 14.055 1 97.12 16 GLY B CA 1
ATOM 871 C C . GLY B 1 16 ? -1.871 16.719 14.406 1 97.12 16 GLY B C 1
ATOM 872 O O . GLY B 1 16 ? -2.498 16.219 15.344 1 97.12 16 GLY B O 1
ATOM 873 N N . LEU B 1 17 ? -1.063 16.062 13.625 1 96.19 17 LEU B N 1
ATOM 874 C CA . LEU B 1 17 ? -0.684 14.672 13.898 1 96.19 17 LEU B CA 1
ATOM 875 C C . LEU B 1 17 ? 0.203 14.594 15.141 1 96.19 17 LEU B C 1
ATOM 877 O O . LEU B 1 17 ? 0.929 15.539 15.453 1 96.19 17 LEU B O 1
ATOM 881 N N . ASP B 1 18 ? 0.12 13.477 15.766 1 94.94 18 ASP B N 1
ATOM 882 C CA . ASP B 1 18 ? 0.928 13.305 16.969 1 94.94 18 ASP B CA 1
ATOM 883 C C . ASP B 1 18 ? 2.387 13.023 16.609 1 94.94 18 ASP B C 1
ATOM 885 O O . ASP B 1 18 ? 3.291 13.344 17.391 1 94.94 18 ASP B O 1
ATOM 889 N N . PHE B 1 19 ? 2.619 12.406 15.562 1 93.81 19 PHE B N 1
ATOM 890 C CA . PHE B 1 19 ? 3.943 12.086 15.039 1 93.81 19 PHE B CA 1
ATOM 891 C C . PHE B 1 19 ? 3.939 12.078 13.516 1 93.81 19 PHE B C 1
ATOM 893 O O . PHE B 1 19 ? 2.883 11.961 12.891 1 93.81 19 PHE B O 1
ATOM 900 N N . PRO B 1 20 ? 5.105 12.281 12.961 1 94.75 20 PRO B N 1
ATOM 901 C CA . PRO B 1 20 ? 5.16 12.148 11.508 1 94.75 20 PRO B CA 1
ATOM 902 C C . PRO B 1 20 ? 4.707 10.773 11.023 1 94.75 20 PRO B C 1
ATOM 904 O O . PRO B 1 20 ? 5.129 9.75 11.57 1 94.75 20 PRO B O 1
ATOM 907 N N . PRO B 1 21 ? 3.809 10.75 9.977 1 93.25 21 PRO B N 1
ATOM 908 C CA . PRO B 1 21 ? 3.252 9.469 9.531 1 93.25 21 PRO B CA 1
ATOM 909 C C . PRO B 1 21 ? 4.281 8.602 8.812 1 93.25 21 PRO B C 1
ATOM 911 O O . PRO B 1 21 ? 4.055 7.398 8.633 1 93.25 21 PRO B O 1
ATOM 914 N N . MET B 1 22 ? 5.352 9.188 8.328 1 90.62 22 MET B N 1
ATOM 915 C CA . MET B 1 22 ? 6.457 8.453 7.719 1 90.62 22 MET B CA 1
ATOM 916 C C . MET B 1 22 ? 7.789 9.141 8.008 1 90.62 22 MET B C 1
ATOM 918 O O . MET B 1 22 ? 7.82 10.336 8.312 1 90.62 22 MET B O 1
ATOM 922 N N . PRO B 1 23 ? 8.805 8.359 7.906 1 89.69 23 PRO B N 1
ATOM 923 C CA . PRO B 1 23 ? 10.102 8.992 8.125 1 89.69 23 PRO B CA 1
ATOM 924 C C . PRO B 1 23 ? 10.523 9.906 6.969 1 89.69 23 PRO B C 1
ATOM 926 O O . PRO B 1 23 ? 10.008 9.766 5.855 1 89.69 23 PRO B O 1
ATOM 929 N N . GLY B 1 24 ? 11.422 10.883 7.332 1 89 24 GLY B N 1
ATOM 930 C CA . GLY B 1 24 ? 12.016 11.703 6.285 1 89 24 GLY B CA 1
ATOM 931 C C . GLY B 1 24 ? 11.297 13.023 6.082 1 89 24 GLY B C 1
ATOM 932 O O . GLY B 1 24 ? 10.445 13.406 6.887 1 89 24 GLY B O 1
ATOM 933 N N . ALA B 1 25 ? 11.719 13.672 5.004 1 91.94 25 ALA B N 1
ATOM 934 C CA . ALA B 1 25 ? 11.25 15.031 4.723 1 91.94 25 ALA B CA 1
ATOM 935 C C . ALA B 1 25 ? 9.75 15.039 4.434 1 91.94 25 ALA B C 1
ATOM 937 O O . ALA B 1 25 ? 9.031 15.953 4.859 1 91.94 25 ALA B O 1
ATOM 938 N N . LYS B 1 26 ? 9.328 14.008 3.793 1 91.31 26 LYS B N 1
ATOM 939 C CA . LYS B 1 26 ? 7.914 13.953 3.434 1 91.31 26 LYS B CA 1
ATOM 940 C C . LYS B 1 26 ? 7.039 13.781 4.672 1 91.31 26 LYS B C 1
ATOM 942 O O . LYS B 1 26 ? 6.023 14.461 4.82 1 91.31 26 LYS B O 1
ATOM 947 N N . GLY B 1 27 ? 7.43 12.828 5.504 1 94.75 27 GLY B N 1
ATOM 948 C CA . GLY B 1 27 ? 6.711 12.656 6.758 1 94.75 27 GLY B CA 1
ATOM 949 C C . GLY B 1 27 ? 6.68 13.906 7.605 1 94.75 27 GLY B C 1
ATOM 950 O O . GLY B 1 27 ? 5.66 14.219 8.227 1 94.75 27 GLY B O 1
ATOM 951 N N . GLN B 1 28 ? 7.777 14.625 7.629 1 95.06 28 GLN B N 1
ATOM 952 C CA . GLN B 1 28 ? 7.859 15.867 8.383 1 95.06 28 GLN B CA 1
ATOM 953 C C . GLN B 1 28 ? 6.941 16.938 7.789 1 95.06 28 GLN B C 1
ATOM 955 O O . GLN B 1 28 ? 6.289 17.672 8.523 1 95.06 28 GLN B O 1
ATOM 960 N N . ASP B 1 29 ? 6.914 16.969 6.516 1 95.25 29 ASP B N 1
ATOM 961 C CA . ASP B 1 29 ? 6.035 17.922 5.84 1 95.25 29 ASP B CA 1
ATOM 962 C C . ASP B 1 29 ? 4.57 17.672 6.195 1 95.25 29 ASP B C 1
ATOM 964 O O . ASP B 1 29 ? 3.828 18.594 6.496 1 95.25 29 ASP B O 1
ATOM 968 N N . ILE B 1 30 ? 4.227 16.453 6.164 1 95.88 30 ILE B N 1
ATOM 969 C CA . ILE B 1 30 ? 2.854 16.094 6.484 1 95.88 30 ILE B CA 1
ATOM 970 C C . ILE B 1 30 ? 2.564 16.406 7.949 1 95.88 30 ILE B C 1
ATOM 972 O O . ILE B 1 30 ? 1.507 16.953 8.273 1 95.88 30 ILE B O 1
ATOM 976 N N . PHE B 1 31 ? 3.553 16.172 8.789 1 96.62 31 PHE B N 1
ATOM 977 C CA . PHE B 1 31 ? 3.424 16.453 10.211 1 96.62 31 PHE B CA 1
ATOM 978 C C . PHE B 1 31 ? 3.205 17.938 10.461 1 96.62 31 PHE B C 1
ATOM 980 O O . PHE B 1 31 ? 2.396 18.328 11.305 1 96.62 31 PHE B O 1
ATOM 987 N N . GLU B 1 32 ? 3.711 18.734 9.68 1 96.31 32 GLU B N 1
ATOM 988 C CA . GLU B 1 32 ? 3.719 20.172 9.914 1 96.31 32 GLU B CA 1
ATOM 989 C C . GLU B 1 32 ? 2.543 20.859 9.211 1 96.31 32 GLU B C 1
ATOM 991 O O . GLU B 1 32 ? 2.098 21.922 9.633 1 96.31 32 GLU B O 1
ATOM 996 N N . ASN B 1 33 ? 2.025 20.172 8.156 1 96.56 33 ASN B N 1
ATOM 997 C CA . ASN B 1 33 ? 1.122 20.938 7.309 1 96.56 33 ASN B CA 1
ATOM 998 C C . ASN B 1 33 ? -0.217 20.219 7.129 1 96.56 33 ASN B C 1
ATOM 1000 O O . ASN B 1 33 ? -1.134 20.766 6.508 1 96.56 33 ASN B O 1
ATOM 1004 N N . VAL B 1 34 ? -0.323 19.062 7.668 1 96.88 34 VAL B N 1
ATOM 1005 C CA . VAL B 1 34 ? -1.533 18.281 7.461 1 96.88 34 VAL B CA 1
ATOM 1006 C C . VAL B 1 34 ? -2.164 17.938 8.812 1 96.88 34 VAL B C 1
ATOM 1008 O O . VAL B 1 34 ? -1.467 17.547 9.75 1 96.88 34 VAL B O 1
ATOM 1011 N N . SER B 1 35 ? -3.426 18.219 8.867 1 97.88 35 SER B N 1
ATOM 1012 C CA . SER B 1 35 ? -4.145 17.938 10.109 1 97.88 35 SER B CA 1
ATOM 1013 C C . SER B 1 35 ? -4.438 16.453 10.273 1 97.88 35 SER B C 1
ATOM 1015 O O . SER B 1 35 ? -4.402 15.703 9.297 1 97.88 35 SER B O 1
ATOM 1017 N N . LYS B 1 36 ? -4.773 16.078 11.43 1 97.12 36 LYS B N 1
ATOM 101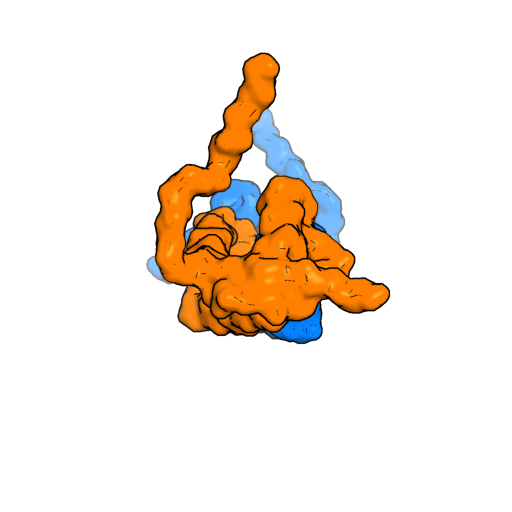8 C CA . LYS B 1 36 ? -5.211 14.727 11.734 1 97.12 36 LYS B CA 1
ATOM 1019 C C . LYS B 1 36 ? -6.438 14.344 10.914 1 97.12 36 LYS B C 1
ATOM 1021 O O . LYS B 1 36 ? -6.52 13.227 10.398 1 97.12 36 LYS B O 1
ATOM 1026 N N . LYS B 1 37 ? -7.301 15.258 10.836 1 97.56 37 LYS B N 1
ATOM 1027 C CA . LYS B 1 37 ? -8.516 15.031 10.07 1 97.56 37 LYS B CA 1
ATOM 1028 C C . LYS B 1 37 ? -8.195 14.727 8.609 1 97.56 37 LYS B C 1
ATOM 1030 O O . LYS B 1 37 ? -8.688 13.75 8.047 1 97.56 37 LYS B O 1
ATOM 1035 N N . ALA B 1 38 ? -7.383 15.555 8.016 1 97.38 38 ALA B N 1
ATOM 1036 C CA . ALA B 1 38 ? -7.02 15.391 6.605 1 97.38 38 ALA B CA 1
ATOM 1037 C C . ALA B 1 38 ? -6.297 14.07 6.375 1 97.38 38 ALA B C 1
ATOM 1039 O O . ALA B 1 38 ? -6.543 13.391 5.375 1 97.38 38 ALA B O 1
ATOM 1040 N N . TRP B 1 39 ? -5.441 13.742 7.273 1 97.19 39 TRP B N 1
ATOM 1041 C CA . TRP B 1 39 ? -4.676 12.508 7.148 1 97.19 39 TRP B CA 1
ATOM 1042 C C . TRP B 1 39 ? -5.59 11.289 7.234 1 97.19 39 TRP B C 1
ATOM 1044 O O . TRP B 1 39 ? -5.457 10.344 6.449 1 97.19 39 TRP B O 1
ATOM 1054 N N . GLN B 1 40 ? -6.516 11.305 8.141 1 96.25 40 GLN B N 1
ATOM 1055 C CA . GLN B 1 40 ? -7.461 10.203 8.281 1 96.25 40 GLN B CA 1
ATOM 1056 C C . GLN B 1 40 ? -8.336 10.062 7.043 1 96.25 40 GLN B C 1
ATOM 1058 O O . GLN B 1 40 ? -8.641 8.953 6.613 1 96.25 40 GLN B O 1
ATOM 1063 N N . GLU B 1 41 ? -8.711 11.18 6.551 1 97 41 GLU B N 1
ATOM 1064 C CA . GLU B 1 41 ? -9.5 11.148 5.32 1 97 41 GLU B CA 1
ATOM 1065 C C . GLU B 1 41 ? -8.688 10.57 4.164 1 97 41 GLU B C 1
ATOM 1067 O O . GLU B 1 41 ? -9.234 9.852 3.322 1 97 41 GLU B O 1
ATOM 1072 N N . TRP B 1 42 ? -7.469 10.891 4.148 1 97 42 TRP B N 1
ATOM 1073 C CA . TRP B 1 42 ? -6.602 10.328 3.121 1 97 42 TRP B CA 1
ATOM 1074 C C . TRP B 1 42 ? -6.52 8.805 3.254 1 97 42 TRP B C 1
ATOM 1076 O O . TRP B 1 42 ? -6.641 8.086 2.264 1 97 42 TRP B O 1
ATOM 1086 N N . LEU B 1 43 ? -6.297 8.297 4.488 1 96.38 43 LEU B N 1
ATOM 1087 C CA . LEU B 1 43 ? -6.184 6.855 4.688 1 96.38 43 LEU B CA 1
ATOM 1088 C C . LEU B 1 43 ? -7.438 6.137 4.199 1 96.38 43 LEU B C 1
ATOM 1090 O O . LEU B 1 43 ? -7.348 5.074 3.58 1 96.38 43 LEU B O 1
ATOM 1094 N N . SER B 1 44 ? -8.555 6.691 4.441 1 96.12 44 SER B N 1
ATOM 1095 C CA . SER B 1 44 ? -9.805 6.125 3.957 1 96.12 44 SER B CA 1
ATOM 1096 C C . SER B 1 44 ? -9.875 6.156 2.434 1 96.12 44 SER B C 1
ATOM 1098 O O . SER B 1 44 ? -10.273 5.172 1.806 1 96.12 44 SER B O 1
ATOM 1100 N N . HIS B 1 45 ? -9.438 7.289 1.863 1 97 45 HIS B N 1
ATOM 1101 C CA . HIS B 1 45 ? -9.43 7.449 0.414 1 97 45 HIS B CA 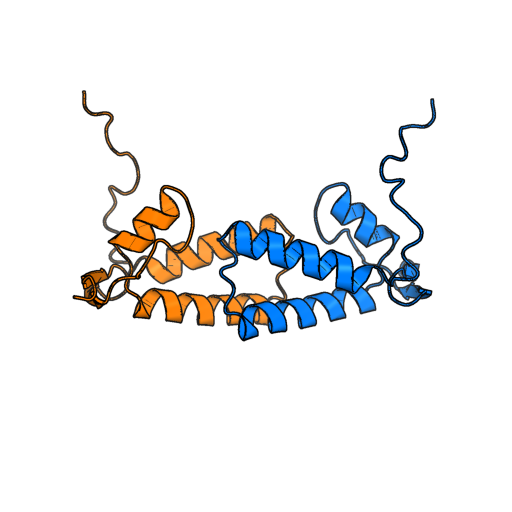1
ATOM 1102 C C . HIS B 1 45 ? -8.453 6.477 -0.24 1 97 45 HIS B C 1
ATOM 1104 O O . HIS B 1 45 ? -8.75 5.898 -1.288 1 97 45 HIS B O 1
ATOM 1110 N N . GLN B 1 46 ? -7.301 6.336 0.393 1 96.88 46 GLN B N 1
ATOM 1111 C CA . GLN B 1 46 ? -6.297 5.379 -0.056 1 96.88 46 GLN B CA 1
ATOM 1112 C C . GLN B 1 46 ? -6.887 3.977 -0.181 1 96.88 46 GLN B C 1
ATOM 1114 O O . GLN B 1 46 ? -6.715 3.312 -1.205 1 96.88 46 GLN B O 1
ATOM 1119 N N . THR B 1 47 ? -7.652 3.463 0.833 1 96.25 47 THR B N 1
ATOM 1120 C CA . THR B 1 47 ? -8.273 2.145 0.848 1 96.25 47 THR B CA 1
ATOM 1121 C C . THR B 1 47 ? -9.258 1.999 -0.311 1 96.25 47 THR B C 1
ATOM 1123 O O . THR B 1 47 ? -9.305 0.955 -0.964 1 96.25 47 THR B O 1
ATOM 1126 N N . MET B 1 48 ? -9.945 3.062 -0.503 1 96.06 48 MET B N 1
ATOM 1127 C CA . MET B 1 48 ? -10.891 3.043 -1.618 1 96.06 48 MET B CA 1
ATOM 1128 C C . MET B 1 48 ? -10.156 2.875 -2.945 1 96.06 48 MET B C 1
ATOM 1130 O O . MET B 1 48 ? -10.555 2.057 -3.777 1 96.06 48 MET B O 1
ATOM 1134 N N . LEU B 1 49 ? -9.102 3.594 -3.205 1 97.56 49 LEU B N 1
ATOM 1135 C CA . LEU B 1 49 ? -8.32 3.508 -4.438 1 97.56 49 LEU B CA 1
ATOM 1136 C C . LEU B 1 49 ? -7.75 2.107 -4.621 1 97.56 49 LEU B C 1
ATOM 1138 O O . LEU B 1 49 ? -7.773 1.564 -5.73 1 97.56 49 LEU B O 1
ATOM 1142 N N . ILE B 1 50 ? -7.227 1.563 -3.547 1 96.81 50 ILE B N 1
ATOM 1143 C CA . ILE B 1 50 ? -6.594 0.249 -3.582 1 96.81 50 ILE B CA 1
ATOM 1144 C C . ILE B 1 50 ? -7.629 -0.811 -3.959 1 96.81 50 ILE B C 1
ATOM 1146 O O . ILE B 1 50 ? -7.352 -1.694 -4.773 1 96.81 50 ILE B O 1
ATOM 1150 N N . ASN B 1 51 ? -8.844 -0.677 -3.443 1 93.31 51 ASN B N 1
ATOM 1151 C CA . ASN B 1 51 ? -9.922 -1.626 -3.719 1 93.31 51 ASN B CA 1
ATOM 1152 C C . ASN B 1 51 ? -10.484 -1.438 -5.125 1 93.31 51 ASN B C 1
ATOM 1154 O O . ASN B 1 51 ? -10.609 -2.402 -5.883 1 93.31 51 ASN B O 1
ATOM 1158 N N . GLU B 1 52 ? -10.727 -0.244 -5.504 1 94.88 52 GLU B N 1
ATOM 1159 C CA . GLU B 1 52 ? -11.359 0.064 -6.785 1 94.88 52 GLU B CA 1
ATOM 1160 C C . GLU B 1 52 ? -10.445 -0.294 -7.949 1 94.88 52 GLU B C 1
ATOM 1162 O O . GLU B 1 52 ? -10.906 -0.75 -9 1 94.88 52 GLU B O 1
ATOM 1167 N N . LYS B 1 53 ? -9.203 -0.236 -7.82 1 95.06 53 LYS B N 1
ATOM 1168 C CA . LYS B 1 53 ? -8.258 -0.464 -8.906 1 95.06 53 LYS B CA 1
ATOM 1169 C C . LYS B 1 53 ? -7.473 -1.755 -8.688 1 95.06 53 LYS B C 1
ATOM 1171 O O . LYS B 1 53 ? -6.625 -2.119 -9.5 1 95.06 53 LYS B O 1
ATOM 1176 N N . HIS B 1 54 ? -7.742 -2.422 -7.59 1 91.31 54 HIS B N 1
ATOM 1177 C CA . HIS B 1 54 ? -7.059 -3.652 -7.203 1 91.31 54 HIS B CA 1
ATOM 1178 C C . HIS B 1 54 ? -5.547 -3.471 -7.223 1 91.31 54 HIS B C 1
ATOM 1180 O O . HIS B 1 54 ? -4.828 -4.277 -7.812 1 91.31 54 HIS B O 1
ATOM 1186 N N . LEU B 1 55 ? -5.137 -2.438 -6.582 1 95.62 55 LEU B N 1
ATOM 1187 C CA . LEU B 1 55 ? -3.715 -2.104 -6.578 1 95.62 55 LEU B CA 1
ATOM 1188 C C . LEU B 1 55 ? -2.91 -3.154 -5.82 1 95.62 55 LEU B C 1
ATOM 1190 O O . LEU B 1 55 ? -3.357 -3.66 -4.785 1 95.62 55 LEU B O 1
ATOM 1194 N N . ASN B 1 56 ? -1.769 -3.482 -6.445 1 94.12 56 ASN B N 1
ATOM 1195 C CA . ASN B 1 56 ? -0.759 -4.297 -5.777 1 94.12 56 ASN B CA 1
ATOM 1196 C C . ASN B 1 56 ? 0.257 -3.434 -5.035 1 94.12 56 ASN B C 1
ATOM 1198 O O . ASN B 1 56 ? 1.107 -2.795 -5.66 1 94.12 56 ASN B O 1
ATOM 1202 N N . MET B 1 57 ? 0.164 -3.418 -3.701 1 95 57 MET B N 1
ATOM 1203 C CA . MET B 1 57 ? 0.976 -2.512 -2.893 1 95 57 MET B CA 1
ATOM 1204 C C . MET B 1 57 ? 2.436 -2.957 -2.877 1 95 57 MET B C 1
ATOM 1206 O O . MET B 1 57 ? 3.307 -2.225 -2.406 1 95 57 MET B O 1
ATOM 1210 N N . MET B 1 58 ? 2.77 -4.129 -3.463 1 90.56 58 MET B N 1
ATOM 1211 C CA . MET B 1 58 ? 4.152 -4.582 -3.605 1 90.56 58 MET B CA 1
ATOM 1212 C C . MET B 1 58 ? 4.75 -4.102 -4.922 1 90.56 58 MET B C 1
ATOM 1214 O O . MET B 1 58 ? 5.961 -4.191 -5.129 1 90.56 58 MET B O 1
ATOM 1218 N N . ASP B 1 59 ? 3.918 -3.623 -5.742 1 91.94 59 ASP B N 1
ATOM 1219 C CA . ASP B 1 59 ? 4.328 -3.148 -7.059 1 91.94 59 ASP B CA 1
ATOM 1220 C C . ASP B 1 59 ? 4.734 -1.677 -7.012 1 91.94 59 ASP B C 1
ATOM 1222 O O . ASP B 1 59 ? 3.998 -0.841 -6.48 1 91.94 59 ASP B O 1
ATOM 1226 N N . LEU B 1 60 ? 5.855 -1.402 -7.605 1 90.19 60 LEU B N 1
ATOM 1227 C CA . LEU B 1 60 ? 6.402 -0.05 -7.57 1 90.19 60 LEU B CA 1
ATOM 1228 C C . LEU B 1 60 ? 5.508 0.918 -8.336 1 90.19 60 LEU B C 1
ATOM 1230 O O . LEU B 1 60 ? 5.328 2.066 -7.926 1 90.19 60 LEU B O 1
ATOM 1234 N N . THR B 1 61 ? 5.035 0.541 -9.469 1 93.56 61 THR B N 1
ATOM 1235 C CA . THR B 1 61 ? 4.176 1.395 -10.281 1 93.56 61 THR B CA 1
ATOM 1236 C C . THR B 1 61 ? 2.918 1.79 -9.508 1 93.56 61 THR B C 1
ATOM 1238 O O . THR B 1 61 ? 2.537 2.961 -9.492 1 93.56 61 THR B O 1
ATOM 1241 N N . ASP B 1 62 ? 2.305 0.837 -8.875 1 95.56 62 ASP B N 1
ATOM 1242 C CA . ASP B 1 62 ? 1.103 1.096 -8.086 1 95.56 62 ASP B CA 1
ATOM 1243 C C . ASP B 1 62 ? 1.407 2.012 -6.906 1 95.56 62 ASP B C 1
ATOM 1245 O O . ASP B 1 62 ? 0.623 2.906 -6.59 1 95.56 62 ASP B O 1
ATOM 1249 N N . ARG B 1 63 ? 2.564 1.835 -6.32 1 94.56 63 ARG B N 1
ATOM 1250 C CA . ARG B 1 63 ? 2.961 2.682 -5.203 1 94.56 63 ARG B CA 1
ATOM 1251 C C . ARG B 1 63 ? 3.201 4.117 -5.66 1 94.56 63 ARG B C 1
ATOM 1253 O O . ARG B 1 63 ? 2.85 5.066 -4.953 1 94.56 63 ARG B O 1
ATOM 1260 N N . THR B 1 64 ? 3.816 4.242 -6.82 1 95.62 64 THR B N 1
ATOM 1261 C CA . THR B 1 64 ? 4.039 5.566 -7.387 1 95.62 64 THR B CA 1
ATOM 1262 C C . THR B 1 64 ? 2.713 6.27 -7.664 1 95.62 64 THR B C 1
ATOM 1264 O O . THR B 1 64 ? 2.549 7.445 -7.336 1 95.62 64 THR B O 1
ATOM 1267 N N . TYR B 1 65 ? 1.808 5.52 -8.266 1 97.19 65 TYR B N 1
ATOM 1268 C CA . TYR B 1 65 ? 0.469 6.039 -8.516 1 97.19 65 TYR B CA 1
ATOM 1269 C C . TYR B 1 65 ? -0.184 6.512 -7.227 1 97.19 65 TYR B C 1
ATOM 1271 O O . TYR B 1 65 ? -0.704 7.629 -7.156 1 97.19 65 TYR B O 1
ATOM 1279 N N . LEU B 1 66 ? -0.054 5.703 -6.133 1 96.88 66 LEU B N 1
ATOM 1280 C CA . LEU B 1 66 ? -0.679 6.027 -4.852 1 96.88 66 LEU B CA 1
ATOM 1281 C C . LEU B 1 66 ? -0.043 7.266 -4.234 1 96.88 66 LEU B C 1
ATOM 1283 O O . LEU B 1 66 ? -0.739 8.102 -3.656 1 96.88 66 LEU B O 1
ATOM 1287 N N . ASN B 1 67 ? 1.219 7.406 -4.367 1 95.06 67 ASN B N 1
ATOM 1288 C CA . ASN B 1 67 ? 1.925 8.586 -3.875 1 95.06 67 ASN B CA 1
ATOM 1289 C C . ASN B 1 67 ? 1.442 9.859 -4.566 1 95.06 67 ASN B C 1
ATOM 1291 O O . ASN B 1 67 ? 1.241 10.883 -3.914 1 95.06 67 ASN B O 1
ATOM 1295 N N . GLN B 1 68 ? 1.241 9.766 -5.852 1 96.19 68 GLN B N 1
ATOM 1296 C CA . GLN B 1 68 ? 0.753 10.914 -6.613 1 96.19 68 GLN B CA 1
ATOM 1297 C C . GLN B 1 68 ? -0.66 11.297 -6.184 1 96.19 68 GLN B C 1
ATOM 1299 O O . GLN B 1 68 ? -0.98 12.484 -6.074 1 96.19 68 GLN B O 1
ATOM 1304 N N . GLN B 1 69 ? -1.459 10.258 -6.012 1 96.94 69 GLN B N 1
ATOM 1305 C CA . GLN B 1 69 ? -2.82 10.516 -5.551 1 96.94 69 GLN B CA 1
ATOM 1306 C C . GLN B 1 69 ? -2.822 11.156 -4.168 1 96.94 69 GLN B C 1
ATOM 1308 O O . GLN B 1 69 ? -3.629 12.047 -3.895 1 96.94 69 GLN B O 1
ATOM 1313 N N . MET B 1 70 ? -1.888 10.812 -3.268 1 96.44 70 MET B N 1
ATOM 1314 C CA . MET B 1 70 ? -1.775 11.391 -1.932 1 96.44 70 MET B CA 1
ATOM 1315 C C . MET B 1 70 ? -1.446 12.875 -2.008 1 96.44 70 MET B C 1
ATOM 1317 O O . MET B 1 70 ? -2.088 13.695 -1.343 1 96.44 70 MET B O 1
ATOM 1321 N N . ASP B 1 71 ? -0.442 13.188 -2.809 1 94.5 71 ASP B N 1
ATOM 1322 C CA . ASP B 1 71 ? -0.016 14.57 -2.961 1 94.5 71 ASP B CA 1
ATOM 1323 C C . ASP B 1 71 ? -1.168 15.453 -3.443 1 94.5 71 ASP B C 1
ATOM 1325 O O . ASP B 1 71 ? -1.374 16.547 -2.932 1 94.5 71 ASP B O 1
ATOM 1329 N N . LYS B 1 72 ? -1.876 14.922 -4.402 1 94.88 72 LYS B N 1
ATOM 1330 C CA . LYS B 1 72 ? -3.01 15.664 -4.938 1 94.88 72 LYS B CA 1
ATOM 1331 C C . LYS B 1 72 ? -4.109 15.828 -3.893 1 94.88 72 LYS B C 1
ATOM 1333 O O . LYS B 1 72 ? -4.66 16.922 -3.725 1 94.88 72 LYS B O 1
ATOM 1338 N N . PHE B 1 73 ? -4.422 14.805 -3.158 1 96.88 73 PHE B N 1
ATOM 1339 C CA . PHE B 1 73 ? -5.5 14.781 -2.176 1 96.88 73 PHE B CA 1
ATOM 1340 C C . PHE B 1 73 ? -5.219 15.758 -1.042 1 96.88 73 PHE B C 1
ATOM 1342 O O . PHE B 1 73 ? -6.129 16.438 -0.567 1 96.88 73 PHE B O 1
ATOM 1349 N N . LEU B 1 74 ? -3.904 15.898 -0.612 1 96.25 74 LEU B N 1
ATOM 1350 C CA . LEU B 1 74 ? -3.545 16.688 0.564 1 96.25 74 LEU B CA 1
ATOM 1351 C C . LEU B 1 74 ? -3.137 18.094 0.169 1 96.25 74 LEU B C 1
ATOM 1353 O O . LEU B 1 74 ? -2.861 18.938 1.034 1 96.25 74 LEU B O 1
ATOM 1357 N N . SER B 1 75 ? -2.994 18.391 -1.071 1 91.62 75 SER B N 1
ATOM 1358 C CA . SER B 1 75 ? -2.455 19.672 -1.55 1 91.62 75 SER B CA 1
ATOM 1359 C C . SER B 1 75 ? -3.395 20.828 -1.225 1 91.62 75 SER B C 1
ATOM 1361 O O . SER B 1 75 ? -2.949 21.953 -1.055 1 91.62 75 SER B O 1
ATOM 1363 N N . GLY B 1 76 ? -4.578 20.703 -0.983 1 80.75 76 GLY B N 1
ATOM 1364 C CA . GLY B 1 76 ? -5.5 21.828 -0.874 1 80.75 76 GLY B CA 1
ATOM 1365 C C . GLY B 1 76 ? -5.531 22.688 -2.115 1 80.75 76 GLY B C 1
ATOM 1366 O O . GLY B 1 76 ? -6.156 23.75 -2.119 1 80.75 76 GLY B O 1
ATOM 1367 N N . GLU B 1 77 ? -5.094 22.531 -3.139 1 64.69 77 GLU B N 1
ATOM 1368 C CA . GLU B 1 77 ? -4.906 23.25 -4.398 1 64.69 77 GLU B CA 1
ATOM 1369 C C . GLU B 1 77 ? -5.238 24.734 -4.242 1 64.69 77 GLU B C 1
ATOM 1371 O O . GLU B 1 77 ? -6.34 25.078 -3.826 1 64.69 77 GLU B O 1
ATOM 1376 N N . GLU B 1 78 ? -5.266 25.984 -3.625 1 48.38 78 GLU B N 1
ATOM 1377 C CA . GLU B 1 78 ? -4.703 27.016 -4.492 1 48.38 78 GLU B CA 1
ATOM 1378 C C . GLU B 1 78 ? -3.242 26.719 -4.824 1 48.38 78 GLU B C 1
ATOM 1380 O O . GLU B 1 78 ? -2.406 26.609 -3.924 1 48.38 78 GLU B O 1
ATOM 1385 N N . TYR B 1 79 ? -2.557 25.75 -5.676 1 45.53 79 TYR B N 1
ATOM 1386 C CA . TYR B 1 79 ? -1.161 25.344 -5.574 1 45.53 79 TYR B CA 1
ATOM 1387 C C . TYR B 1 79 ? -0.255 26.531 -5.297 1 45.53 79 TYR B C 1
ATOM 1389 O O . TYR B 1 79 ? -0.009 27.359 -6.184 1 45.53 79 TYR B O 1
ATOM 1397 N N . ASP B 1 80 ? -0.192 27.5 -4.535 1 38.66 80 ASP B N 1
ATOM 1398 C CA . ASP B 1 80 ? 0.947 28.406 -4.594 1 38.66 80 ASP B CA 1
ATOM 1399 C C . ASP B 1 80 ? 2.236 27.656 -4.918 1 38.66 80 ASP B C 1
ATOM 1401 O O . ASP B 1 80 ? 2.398 26.5 -4.531 1 38.66 80 ASP B O 1
ATOM 1405 N N . GLN B 1 81 ? 3.273 28.078 -6.043 1 36.78 81 GLN B N 1
ATOM 1406 C CA . GLN B 1 81 ? 4.41 27.656 -6.859 1 36.78 81 GLN B CA 1
ATOM 1407 C C . GLN B 1 81 ? 5.492 27 -6.004 1 36.78 81 GLN B C 1
ATOM 1409 O O . GLN B 1 81 ? 6.359 26.297 -6.52 1 36.78 81 GLN B O 1
ATOM 1414 N N . ALA B 1 82 ? 6.301 27.922 -5.109 1 38.16 82 ALA B N 1
ATOM 1415 C CA . ALA B 1 82 ? 7.633 27.766 -4.539 1 38.16 82 ALA B CA 1
ATOM 1416 C C . ALA B 1 82 ? 7.734 26.469 -3.732 1 38.16 82 ALA B C 1
ATOM 1418 O O . ALA B 1 82 ? 7.293 26.406 -2.58 1 38.16 82 ALA B O 1
ATOM 1419 N N . GLU B 1 83 ? 7.387 25.578 -3.947 1 39.56 83 GLU B N 1
ATOM 1420 C CA . GLU B 1 83 ? 7.348 24.312 -3.219 1 39.56 83 GLU B CA 1
ATOM 1421 C C . GLU B 1 83 ? 8.625 24.094 -2.422 1 39.56 83 GLU B C 1
ATOM 1423 O O . GLU B 1 83 ? 8.578 23.781 -1.229 1 39.56 83 GLU B O 1
ATOM 1428 N N . GLY B 1 84 ? 9.875 22.922 -2.838 1 41.22 84 GLY B N 1
ATOM 1429 C CA . GLY B 1 84 ? 10.883 21.984 -2.387 1 41.22 84 GLY B CA 1
ATOM 1430 C C . GLY B 1 84 ? 12.195 22.641 -2.008 1 41.22 84 GLY B C 1
ATOM 1431 O O . GLY B 1 84 ? 13.117 21.984 -1.537 1 41.22 84 GLY B O 1
ATOM 1432 N N . TYR B 1 85 ? 12.633 23.578 -2.855 1 41.38 85 TYR B N 1
ATOM 1433 C CA . TYR B 1 85 ? 14.055 23.922 -2.891 1 41.38 85 TYR B CA 1
ATOM 1434 C C . TYR B 1 85 ? 14.438 24.781 -1.691 1 41.38 85 TYR B C 1
ATOM 1436 O O . TYR B 1 85 ? 13.984 25.922 -1.565 1 41.38 85 TYR B O 1
ATOM 1444 N N . VAL B 1 86 ? 14.367 24.234 -0.705 1 41.06 86 VAL B N 1
ATOM 1445 C CA . VAL B 1 86 ? 14.984 24.984 0.386 1 41.06 86 VAL B CA 1
ATOM 1446 C C . VAL B 1 86 ? 16.344 25.531 -0.065 1 41.06 86 VAL B C 1
ATOM 1448 O O . VAL B 1 86 ? 17.234 24.781 -0.452 1 41.06 86 VAL B O 1
ATOM 1451 N N . ALA B 1 87 ? 16.578 26.734 -0.467 1 37.59 87 ALA B N 1
ATOM 1452 C CA . ALA B 1 87 ? 17.75 27.516 -0.84 1 37.59 87 ALA B CA 1
ATOM 1453 C C . ALA B 1 87 ? 18.906 27.266 0.113 1 37.59 87 ALA B C 1
ATOM 1455 O O . ALA B 1 87 ? 18.75 27.344 1.333 1 37.59 87 ALA B O 1
ATOM 1456 N N . PRO B 1 88 ? 19.828 26.359 -0.337 1 39.75 88 PRO B N 1
ATOM 1457 C CA . PRO B 1 88 ? 20.984 26.281 0.559 1 39.75 88 PRO B CA 1
ATOM 1458 C C . PRO B 1 88 ? 21.359 27.641 1.142 1 39.75 88 PRO B C 1
ATOM 1460 O O . PRO B 1 88 ? 21.125 28.672 0.512 1 39.75 88 PRO B O 1
ATOM 1463 N N . GLU B 1 89 ? 20.969 27.906 2.381 1 35.56 89 GLU B N 1
ATOM 1464 C CA . GLU B 1 89 ? 21.562 29.062 3.018 1 35.56 89 GLU B CA 1
ATOM 1465 C C . GLU B 1 89 ? 22.938 29.375 2.424 1 35.56 89 GLU B C 1
ATOM 1467 O O . GLU B 1 89 ? 23.781 28.484 2.312 1 35.56 89 GLU B O 1
ATOM 1472 N N . LYS B 1 90 ? 23.062 30.375 1.56 1 33.44 90 LYS B N 1
ATOM 1473 C CA . LYS B 1 90 ? 24.359 30.938 1.196 1 33.44 90 LYS B CA 1
ATOM 1474 C C . LYS B 1 90 ? 25.234 31.141 2.43 1 33.44 90 LYS B C 1
ATOM 1476 O O . LYS B 1 90 ? 24.75 31.562 3.479 1 33.44 90 LYS B O 1
#

Organism: Saccharophagus degradans (strain 2-40 / ATCC 43961 / DSM 17024) (NCBI:txid203122)

Nearest PDB structures (foldseek):
  1t07-assembly1_A  TM=9.784E-01  e=5.637E-11  Pseudomonas aeruginosa
  1xs8-assembly1_A  TM=7.798E-01  e=8.453E-07  Salmonella enterica subsp. enterica serovar Typhimurium
  2mzy-assembly1_A  TM=6.404E-01  e=5.018E-08  Burkholderia pseudomallei 1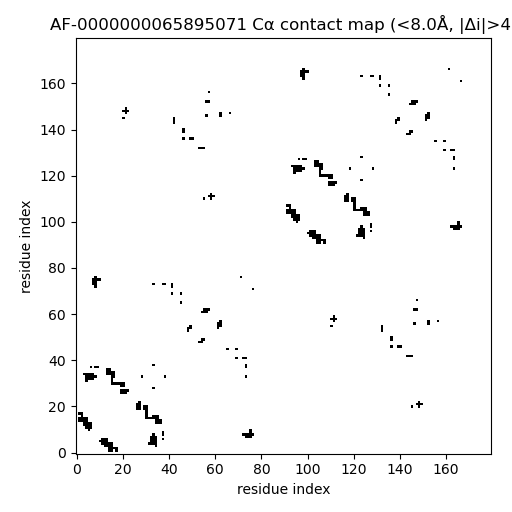710b
  1yhd-assembly1_A  TM=7.578E-01  e=1.448E-06  Escherichia coli
  1t07-assembly1_A  TM=9.790E-01  e=3.554E-11  Pseudomonas aeruginosa

pLDDT: mean 86.13, std 20.04, range [32.84, 97.88]